Protein AF-A0A833E555-F1 (afdb_monomer)

Radius of gyration: 17.99 Å; Cα contacts (8 Å, |Δi|>4): 202; chains: 1; bounding box: 34×40×53 Å

Organism: NCBI:txid155863

Nearest PDB structures (foldseek):
  8jli-assembly1_B  TM=5.282E-01  e=6.680E+00  Homo sapiens

Secondary structure (DSSP, 8-state):
--HHHHHHHHHHHHHHHHHHHHHHHHHHTTTT-HHHHHHHHHHHHTT----GGGS-EETTEE-SS-HHHHHHHHHHHHHHHHHHHHS-TT--PPPPHHHHHHHHHHHHHHHHHHHTTS----HHHHHHHHHHHHHHHHHHHHHHHHHHHHHHHHHHHT--

pLDDT: mean 95.63, std 5.32, range [55.69, 98.88]

InterPro domains:
  IPR019206 Protein of unknown function DUF2085, transmembrane [PF09858] (48-137)

Foldseek 3Di:
DPVVLVVLLVVVLVVLVVLLVLQVVLQVCCVPPVVVSVVSLVVLVVPAVQDVQQFDDDPNHGTSHGLLQNLLSQLLNVLSVCDVVVHPSQDLDAPDVVQLVVLQVQVVCQVVCVVVVVDDDHSVSSNNSSNSNNNNVNSNVRSVSSVVVVVVVVVVVVVD

Mean predicted aligned error: 3.48 Å

Solvent-accessible surface area (backbone atoms only — not comparable to full-atom values): 8384 Å² total; per-residue (Å²): 126,63,69,68,59,54,52,53,48,52,52,54,49,51,54,50,48,55,59,55,50,43,32,58,46,16,24,66,25,43,89,77,39,47,69,62,13,50,53,48,33,52,68,32,49,81,80,31,87,50,49,68,94,46,31,53,68,44,92,92,27,53,37,31,34,20,20,34,58,48,14,22,52,51,18,26,50,53,30,57,72,48,37,72,80,78,40,62,83,84,53,56,74,61,70,68,67,64,59,49,52,61,35,38,44,60,38,47,50,55,52,50,40,40,72,71,66,76,42,87,83,53,53,68,61,35,20,53,28,19,19,45,29,19,28,53,43,34,58,49,51,49,29,49,51,53,48,53,54,50,52,53,54,50,55,58,64,73,77,109

Sequence (160 aa):
MEKKILYIYFFLFSLFLIFYTGIFLAPYLYDKNRFLSLLIYSVYSSICHQLPERSYYIFNHKMGVCARCFGIYTGALVGMILYPLVRRLDNFKIPNRYYLILALIPMGIDGITQLLGLRESFNELRFVTGFIGGFVGIFYILPLLLKSLRELIKYRSTLY

Structure (mmCIF, N/CA/C/O backbone):
data_AF-A0A833E555-F1
#
_entry.id   AF-A0A833E555-F1
#
loop_
_atom_site.group_PDB
_atom_site.id
_atom_site.type_symbol
_atom_site.label_atom_id
_atom_site.label_alt_id
_atom_site.label_comp_id
_atom_site.label_asym_id
_atom_site.label_entity_id
_atom_site.label_seq_id
_atom_site.pdbx_PDB_ins_code
_atom_site.Cartn_x
_atom_site.Cartn_y
_atom_site.Cartn_z
_atom_site.occupancy
_atom_site.B_iso_or_equiv
_atom_site.auth_seq_id
_atom_site.auth_comp_id
_atom_site.auth_asym_id
_atom_site.auth_atom_id
_atom_site.pdbx_PDB_model_num
ATOM 1 N N . MET A 1 1 ? -21.180 4.212 17.214 1.00 69.94 1 MET A N 1
ATOM 2 C CA . MET A 1 1 ? -19.750 4.311 16.859 1.00 69.94 1 MET A CA 1
ATOM 3 C C . MET A 1 1 ? -19.178 5.556 17.517 1.00 69.94 1 MET A C 1
ATOM 5 O O . MET A 1 1 ? -19.774 6.619 17.390 1.00 69.94 1 MET A O 1
ATOM 9 N N . GLU A 1 2 ? -18.084 5.426 18.266 1.00 84.00 2 GLU A N 1
ATOM 10 C CA . GLU A 1 2 ? -17.430 6.555 18.945 1.00 84.00 2 GLU A CA 1
ATOM 11 C C . GLU A 1 2 ? -16.874 7.552 17.910 1.00 84.00 2 GLU A C 1
ATOM 13 O O . GLU A 1 2 ? -16.109 7.149 17.033 1.00 84.00 2 GLU A O 1
ATOM 18 N N . LYS A 1 3 ? -17.226 8.848 18.002 1.00 90.12 3 LYS A N 1
ATOM 19 C CA . LYS A 1 3 ? -16.784 9.880 17.033 1.00 90.12 3 LYS A CA 1
ATOM 20 C C . LYS A 1 3 ? -15.258 9.904 16.858 1.00 90.12 3 LYS A C 1
ATOM 22 O O . LYS A 1 3 ? -14.775 10.069 15.744 1.00 90.12 3 LYS A O 1
ATOM 27 N N . LYS A 1 4 ? -14.502 9.657 17.936 1.00 92.12 4 LYS A N 1
ATOM 28 C CA . LYS A 1 4 ? -13.031 9.583 17.913 1.00 92.12 4 LYS A CA 1
ATOM 29 C C . LYS A 1 4 ? -12.509 8.522 16.938 1.00 92.12 4 LYS A C 1
ATOM 31 O O . LYS A 1 4 ? -11.609 8.817 16.165 1.00 92.12 4 LYS A O 1
ATOM 36 N N . ILE A 1 5 ? -13.094 7.321 16.923 1.00 95.50 5 ILE A N 1
ATOM 37 C CA . ILE A 1 5 ? -12.664 6.230 16.028 1.00 95.50 5 ILE A CA 1
ATOM 38 C C . ILE A 1 5 ? -12.879 6.612 14.563 1.00 95.50 5 ILE A C 1
ATOM 40 O O . ILE A 1 5 ? -12.028 6.332 13.722 1.00 95.50 5 ILE A O 1
ATOM 44 N N . LEU A 1 6 ? -13.989 7.289 14.264 1.00 96.19 6 LEU A N 1
ATOM 45 C CA . LEU A 1 6 ? -14.277 7.764 12.916 1.00 96.19 6 LEU A CA 1
ATOM 46 C C . LEU A 1 6 ? -13.233 8.789 12.442 1.00 96.19 6 LEU A C 1
ATOM 48 O O . LEU A 1 6 ? -12.753 8.689 11.316 1.00 96.19 6 LEU A O 1
ATOM 52 N N . TYR A 1 7 ? -12.825 9.725 13.306 1.00 96.50 7 TYR A N 1
ATOM 53 C CA . TYR A 1 7 ? -11.758 10.679 12.981 1.00 96.50 7 TYR A CA 1
ATOM 54 C C . TYR A 1 7 ? -10.403 10.002 12.764 1.00 96.50 7 TYR A C 1
ATOM 56 O O . TYR A 1 7 ? -9.714 10.331 11.803 1.00 96.50 7 TYR A O 1
ATOM 64 N N . ILE A 1 8 ? -10.041 9.026 13.605 1.00 97.06 8 ILE A N 1
ATOM 65 C CA . ILE A 1 8 ? -8.810 8.239 13.422 1.00 97.06 8 ILE A CA 1
ATOM 66 C C . ILE A 1 8 ? -8.848 7.511 12.073 1.00 97.06 8 ILE A C 1
ATOM 68 O O . ILE A 1 8 ? -7.866 7.535 11.337 1.00 97.06 8 ILE A O 1
ATOM 72 N N . TYR A 1 9 ? -9.982 6.897 11.726 1.00 98.00 9 TYR A N 1
ATOM 73 C CA . TYR A 1 9 ? -10.155 6.225 10.441 1.00 98.00 9 TYR A CA 1
ATOM 74 C C . TYR A 1 9 ? -9.957 7.184 9.265 1.00 98.00 9 TYR A C 1
ATOM 76 O O . TYR A 1 9 ? -9.150 6.893 8.386 1.00 98.00 9 TYR A O 1
ATOM 84 N N . PHE A 1 10 ? -10.633 8.338 9.256 1.00 98.06 10 PHE A N 1
ATOM 85 C CA . PHE A 1 10 ? -10.483 9.305 8.167 1.00 98.06 10 PHE A CA 1
ATOM 86 C C . PHE A 1 10 ? -9.066 9.873 8.080 1.00 98.06 10 PHE A C 1
ATOM 88 O O . PHE A 1 10 ? -8.559 10.075 6.979 1.00 98.06 10 PHE A O 1
ATOM 95 N N . PHE A 1 11 ? -8.403 10.085 9.216 1.00 98.00 11 PHE A N 1
ATOM 96 C CA . PHE A 1 11 ? -7.002 10.491 9.250 1.00 98.00 11 PHE A CA 1
ATOM 97 C C . PHE A 1 11 ? -6.088 9.441 8.601 1.00 98.00 11 PHE A C 1
ATOM 99 O O . PHE A 1 11 ? -5.342 9.767 7.679 1.00 98.00 11 PHE A O 1
ATOM 106 N N . LEU A 1 12 ? -6.195 8.172 9.011 1.00 98.25 12 LEU A N 1
ATOM 107 C CA . LEU A 1 12 ? -5.437 7.067 8.413 1.00 98.25 12 LEU A CA 1
ATOM 108 C C . LEU A 1 12 ? -5.736 6.904 6.919 1.00 98.25 12 LEU A C 1
ATOM 110 O O . LEU A 1 12 ? -4.818 6.713 6.126 1.00 98.25 12 LEU A O 1
ATOM 114 N N . PHE A 1 13 ? -7.008 7.007 6.532 1.00 98.50 13 PHE A N 1
ATOM 115 C CA . PHE A 1 13 ? -7.433 6.936 5.138 1.00 98.50 13 PHE A CA 1
ATOM 116 C C . PHE A 1 13 ? -6.821 8.063 4.304 1.00 98.50 13 PHE A C 1
ATOM 118 O O . PHE A 1 13 ? -6.325 7.814 3.211 1.00 98.50 13 PHE A O 1
ATOM 125 N N . SER A 1 14 ? -6.786 9.284 4.840 1.00 98.44 14 SER A N 1
ATOM 126 C CA . SER A 1 14 ? -6.216 10.447 4.153 1.00 98.44 14 SER A CA 1
ATOM 127 C C . SER A 1 14 ? -4.702 10.311 3.983 1.00 98.44 14 SER A C 1
ATOM 129 O O . SER A 1 14 ? -4.185 10.554 2.896 1.00 98.44 14 SER A O 1
ATOM 131 N N . LEU A 1 15 ? -3.990 9.853 5.021 1.00 98.38 15 LEU A N 1
ATOM 132 C CA . LEU A 1 15 ? -2.561 9.539 4.927 1.00 98.38 15 LEU A CA 1
ATOM 133 C C . LEU A 1 15 ? -2.287 8.462 3.873 1.00 98.38 15 LEU A C 1
ATOM 135 O O . LEU A 1 15 ? -1.382 8.615 3.053 1.00 98.38 15 LEU A O 1
ATOM 139 N N . PHE A 1 16 ? -3.085 7.393 3.865 1.00 98.50 16 PHE A N 1
ATOM 140 C CA . PHE A 1 16 ? -2.933 6.323 2.886 1.00 98.50 16 PHE A CA 1
ATOM 141 C C . PHE A 1 16 ? -3.264 6.790 1.466 1.00 98.50 16 PHE A C 1
ATOM 143 O O . PHE A 1 16 ? -2.588 6.393 0.523 1.00 98.50 16 PHE A O 1
ATOM 150 N N . LEU A 1 17 ? -4.245 7.681 1.300 1.00 98.50 17 LEU A N 1
ATOM 151 C CA . LEU A 1 17 ? -4.592 8.262 0.007 1.00 98.50 17 LEU A CA 1
ATOM 152 C C . LEU A 1 17 ? -3.463 9.145 -0.539 1.00 98.50 17 LEU A C 1
ATOM 154 O O . LEU A 1 17 ? -3.137 9.029 -1.715 1.00 98.50 17 LEU A O 1
ATOM 158 N N . ILE A 1 18 ? -2.821 9.962 0.305 1.00 98.44 18 ILE A N 1
ATOM 159 C CA . ILE A 1 18 ? -1.630 10.750 -0.066 1.00 98.44 18 ILE A CA 1
ATOM 160 C C . ILE A 1 18 ? -0.478 9.823 -0.473 1.00 98.44 18 ILE A C 1
ATOM 162 O O . ILE A 1 18 ? 0.172 10.032 -1.497 1.00 98.44 18 ILE A O 1
ATOM 166 N N . PHE A 1 19 ? -0.245 8.761 0.301 1.00 98.12 19 PHE A N 1
ATOM 167 C CA . PHE A 1 19 ? 0.738 7.743 -0.055 1.00 98.12 19 PHE A CA 1
ATOM 168 C C . PHE A 1 19 ? 0.384 7.034 -1.370 1.00 98.12 19 PHE A C 1
ATOM 170 O O . PHE A 1 19 ? 1.271 6.720 -2.151 1.00 98.12 19 PHE A O 1
ATOM 177 N N . TYR A 1 20 ? -0.889 6.772 -1.655 1.00 98.50 20 TYR A N 1
ATOM 178 C CA . TYR A 1 20 ? -1.302 6.099 -2.884 1.00 98.50 20 TYR A CA 1
ATOM 179 C C . TYR A 1 20 ? -1.173 7.013 -4.110 1.00 98.50 20 TYR 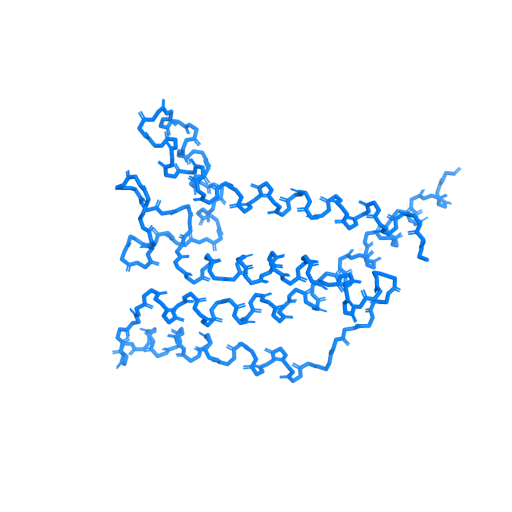A C 1
ATOM 181 O O . TYR A 1 20 ? -0.684 6.586 -5.155 1.00 98.50 20 TYR A O 1
ATOM 189 N N . THR A 1 21 ? -1.548 8.290 -3.992 1.00 98.38 21 THR A N 1
ATOM 190 C CA . THR A 1 21 ? -1.429 9.258 -5.094 1.00 98.38 21 THR A CA 1
ATOM 191 C C . THR A 1 21 ? 0.026 9.534 -5.467 1.00 98.38 21 THR A C 1
ATOM 193 O O . THR A 1 21 ? 0.330 9.692 -6.652 1.00 98.38 21 THR A O 1
ATOM 196 N N . GLY A 1 22 ? 0.945 9.498 -4.497 1.00 98.06 22 GLY A N 1
ATOM 197 C CA . GLY A 1 22 ? 2.380 9.640 -4.743 1.00 98.06 22 GLY A CA 1
ATOM 198 C C . GLY A 1 22 ? 2.947 8.619 -5.746 1.00 98.06 22 GLY A C 1
ATOM 199 O O . GLY A 1 22 ? 3.876 8.945 -6.486 1.00 98.06 22 GLY A O 1
ATOM 200 N N . ILE A 1 23 ? 2.341 7.426 -5.861 1.00 98.25 23 ILE A N 1
ATOM 201 C CA . ILE A 1 23 ? 2.765 6.369 -6.795 1.00 98.25 23 ILE A CA 1
ATOM 202 C C . ILE A 1 23 ? 2.678 6.857 -8.250 1.00 98.25 23 ILE A C 1
ATOM 204 O O . ILE A 1 23 ? 3.542 6.535 -9.069 1.00 98.25 23 ILE A O 1
ATOM 208 N N . PHE A 1 24 ? 1.642 7.640 -8.557 1.00 98.25 24 PHE A N 1
ATOM 209 C CA . PHE A 1 24 ? 1.393 8.239 -9.871 1.00 98.25 24 PHE A CA 1
ATOM 210 C C . PHE A 1 24 ? 2.070 9.602 -10.012 1.00 98.25 24 PHE A C 1
ATOM 212 O O . PHE A 1 24 ? 2.482 9.988 -11.105 1.00 98.25 24 PHE A O 1
ATOM 219 N N . LEU A 1 25 ? 2.206 10.331 -8.902 1.00 97.88 25 LEU A N 1
ATOM 220 C CA . LEU A 1 25 ? 2.840 11.643 -8.891 1.00 97.88 25 LEU A CA 1
ATOM 221 C C . LEU A 1 25 ? 4.334 11.556 -9.235 1.00 97.88 25 LEU A C 1
ATOM 223 O O . LEU A 1 25 ? 4.843 12.436 -9.926 1.00 97.88 25 LEU A O 1
ATOM 227 N N . ALA A 1 26 ? 5.017 10.484 -8.814 1.00 97.44 26 ALA A N 1
ATOM 228 C CA . ALA A 1 26 ? 6.428 10.247 -9.124 1.00 97.44 26 ALA A CA 1
ATOM 229 C C . ALA A 1 26 ? 6.734 10.291 -10.639 1.00 97.44 26 ALA A C 1
ATOM 231 O O . ALA A 1 26 ? 7.518 11.159 -11.041 1.00 97.44 26 ALA A O 1
ATOM 232 N N . PRO A 1 27 ? 6.126 9.447 -11.502 1.00 97.94 27 PRO A N 1
ATOM 233 C CA . PRO A 1 27 ? 6.350 9.517 -12.947 1.00 97.94 27 PRO A CA 1
ATOM 234 C C . PRO A 1 27 ? 5.781 10.791 -13.581 1.00 97.94 27 PRO A C 1
ATOM 236 O O . PRO A 1 27 ? 6.420 11.359 -14.460 1.00 97.94 27 PRO A O 1
ATOM 239 N N . TYR A 1 28 ? 4.630 11.292 -13.118 1.00 97.81 28 TYR A N 1
ATOM 240 C CA . TYR A 1 28 ? 4.022 12.514 -13.663 1.00 97.81 28 TYR A CA 1
ATOM 241 C C . TYR A 1 28 ? 4.928 13.747 -13.536 1.00 97.81 28 TYR A C 1
ATOM 243 O O . TYR A 1 28 ? 4.971 14.595 -14.429 1.00 97.81 28 TYR A O 1
ATOM 251 N N . LEU A 1 29 ? 5.651 13.864 -12.419 1.00 98.12 29 LEU A N 1
ATOM 252 C CA . LEU A 1 29 ? 6.541 14.993 -12.170 1.00 98.12 29 LEU A CA 1
ATOM 253 C C . LEU A 1 29 ? 7.924 14.834 -12.797 1.00 98.12 29 LEU A C 1
ATOM 255 O O . LEU A 1 29 ? 8.686 15.793 -12.754 1.00 98.12 29 LEU A O 1
ATOM 259 N N . TYR A 1 30 ? 8.276 13.680 -13.367 1.00 97.88 30 TYR A N 1
ATOM 260 C CA . TYR A 1 30 ? 9.655 13.419 -13.786 1.00 97.88 30 TYR A CA 1
ATOM 261 C C . TYR A 1 30 ? 10.171 14.441 -14.810 1.00 97.88 30 TYR A C 1
ATOM 263 O O . TYR A 1 30 ? 11.254 14.998 -14.619 1.00 97.88 30 TYR A O 1
ATOM 271 N N . ASP A 1 31 ? 9.358 14.767 -15.819 1.00 97.44 31 ASP A N 1
ATOM 272 C CA . ASP A 1 31 ? 9.700 15.762 -16.848 1.00 97.44 31 ASP A CA 1
ATOM 273 C C . ASP A 1 31 ? 9.339 17.206 -16.447 1.00 97.44 31 ASP A C 1
ATOM 275 O O . ASP A 1 31 ? 9.773 18.155 -17.094 1.00 97.44 31 ASP A O 1
ATOM 279 N N . LYS A 1 32 ? 8.551 17.402 -15.377 1.00 97.56 32 LYS A N 1
ATOM 280 C CA . LYS A 1 32 ? 8.062 18.729 -14.939 1.00 97.56 32 LYS A CA 1
ATOM 281 C C . LYS A 1 32 ? 8.884 19.332 -13.804 1.00 97.56 32 LYS A C 1
ATOM 283 O O . LYS A 1 32 ? 9.159 20.525 -13.785 1.00 97.56 32 LYS A O 1
ATOM 288 N N . ASN A 1 33 ? 9.226 18.510 -12.821 1.00 97.94 33 ASN A N 1
ATOM 289 C CA . ASN A 1 33 ? 10.033 18.858 -11.663 1.00 97.94 33 ASN A CA 1
ATOM 290 C C . ASN A 1 33 ? 10.794 17.606 -11.207 1.00 97.94 33 ASN A C 1
ATOM 292 O O . ASN A 1 33 ? 10.360 16.862 -10.320 1.00 97.94 33 ASN A O 1
ATOM 296 N N . ARG A 1 34 ? 11.950 17.385 -11.838 1.00 97.62 34 ARG A N 1
ATOM 297 C CA . ARG A 1 34 ? 12.789 16.205 -11.611 1.00 97.62 34 ARG A CA 1
ATOM 298 C C . ARG A 1 34 ? 13.204 16.050 -10.147 1.00 97.62 34 ARG A C 1
ATOM 300 O O . ARG A 1 34 ? 13.214 14.933 -9.645 1.00 97.62 34 ARG A O 1
ATOM 307 N N . PHE A 1 35 ? 13.506 17.147 -9.451 1.00 98.31 35 PHE A N 1
ATOM 308 C CA . PHE A 1 35 ? 13.883 17.107 -8.035 1.00 98.31 35 PHE A CA 1
ATOM 309 C C . PHE A 1 35 ? 12.761 16.520 -7.171 1.00 98.31 35 PHE A C 1
ATOM 311 O O . PHE A 1 35 ? 12.98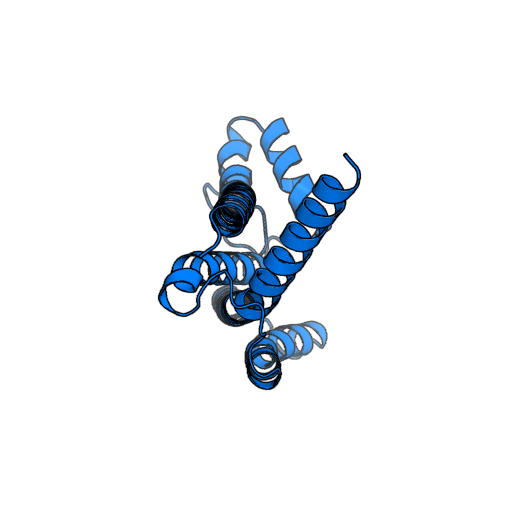8 15.565 -6.428 1.00 98.31 35 PHE A O 1
ATOM 318 N N . LEU A 1 36 ? 11.535 17.035 -7.317 1.00 98.00 36 LEU A N 1
ATOM 319 C CA . LEU A 1 36 ? 10.391 16.542 -6.553 1.00 98.00 36 LEU A CA 1
ATOM 320 C C . LEU A 1 36 ? 10.032 15.102 -6.939 1.00 98.00 36 LEU A C 1
ATOM 322 O O . LEU A 1 36 ? 9.739 14.289 -6.067 1.00 98.00 36 LEU A O 1
ATOM 326 N N . SER A 1 37 ? 10.114 14.760 -8.226 1.00 98.12 37 SER A N 1
ATOM 327 C CA . SER A 1 37 ? 9.937 13.383 -8.696 1.00 98.12 37 SER A CA 1
ATOM 328 C C . SER A 1 37 ? 10.914 12.417 -8.015 1.00 98.12 37 SER A C 1
ATOM 330 O O . SER A 1 37 ? 10.485 11.418 -7.437 1.00 98.12 37 SER A O 1
ATOM 332 N N . LEU A 1 38 ? 12.214 12.735 -8.005 1.00 97.94 38 LEU A N 1
ATOM 333 C CA . LEU A 1 38 ? 13.244 11.907 -7.370 1.00 97.94 38 LEU A CA 1
ATOM 334 C C . LEU A 1 38 ? 13.072 11.817 -5.850 1.00 97.94 38 LEU A C 1
ATOM 336 O O . LEU A 1 38 ? 13.298 10.749 -5.283 1.00 97.94 38 LEU A O 1
ATOM 340 N N . LEU A 1 39 ? 12.622 12.892 -5.195 1.00 98.00 39 LEU A N 1
ATOM 341 C CA . LEU A 1 39 ? 12.281 12.860 -3.773 1.00 98.00 39 LEU A CA 1
ATOM 342 C C . LEU A 1 39 ? 11.156 11.851 -3.501 1.00 98.00 39 LEU A C 1
ATOM 344 O O . LEU A 1 39 ? 11.267 11.035 -2.588 1.00 98.00 39 LEU A O 1
ATOM 348 N N . ILE A 1 40 ? 10.104 11.856 -4.324 1.00 97.94 40 ILE A N 1
ATOM 349 C CA . ILE A 1 40 ? 8.998 10.901 -4.198 1.00 97.94 40 ILE A CA 1
ATOM 350 C C . ILE A 1 40 ? 9.486 9.469 -4.475 1.00 97.94 40 ILE A C 1
ATOM 352 O O . ILE A 1 40 ? 9.182 8.567 -3.695 1.00 97.94 40 ILE A O 1
ATOM 356 N N . TYR A 1 41 ? 10.282 9.238 -5.530 1.00 98.25 41 TYR A N 1
ATOM 357 C CA . TYR A 1 41 ? 10.883 7.918 -5.773 1.00 98.25 41 TYR A CA 1
ATOM 358 C C . TYR A 1 41 ? 11.721 7.441 -4.582 1.00 98.25 41 TYR A C 1
ATOM 360 O O . TYR A 1 41 ? 11.629 6.267 -4.225 1.00 98.25 41 TYR A O 1
ATOM 368 N N . SER A 1 42 ? 12.487 8.334 -3.949 1.00 97.56 42 SER A N 1
ATOM 369 C CA . SER A 1 42 ? 13.313 8.020 -2.779 1.00 97.56 42 SER A CA 1
ATOM 370 C C . SER A 1 42 ? 12.471 7.512 -1.606 1.00 97.56 42 SER A C 1
ATOM 372 O O . SER A 1 42 ? 12.790 6.468 -1.037 1.00 97.56 42 SER A O 1
ATOM 374 N N . VAL A 1 43 ? 11.330 8.150 -1.317 1.00 96.81 43 VAL A N 1
ATOM 375 C CA . VAL A 1 43 ? 10.398 7.688 -0.270 1.00 96.81 43 VAL A CA 1
ATOM 376 C C . VAL A 1 43 ? 9.951 6.241 -0.507 1.00 96.81 43 VAL A C 1
ATOM 378 O O . VAL A 1 43 ? 9.944 5.435 0.423 1.00 96.81 43 VAL A O 1
ATOM 381 N N . TYR A 1 44 ? 9.620 5.881 -1.749 1.00 97.88 44 TYR A N 1
ATOM 382 C CA . TYR A 1 44 ? 9.214 4.512 -2.083 1.00 97.88 44 TYR A CA 1
ATOM 383 C C . TYR A 1 44 ? 10.377 3.518 -2.166 1.00 97.88 44 TYR A C 1
ATOM 385 O O . TYR A 1 44 ? 10.149 2.323 -1.976 1.00 97.88 44 TYR A O 1
ATOM 393 N N . SER A 1 45 ? 11.606 3.970 -2.428 1.00 96.75 45 SER A N 1
ATOM 394 C CA . SER A 1 45 ? 12.771 3.083 -2.559 1.00 96.75 45 SER A CA 1
ATOM 395 C C . SER A 1 45 ? 13.084 2.306 -1.271 1.00 96.75 45 SER A C 1
ATOM 397 O O . SER A 1 45 ? 13.542 1.168 -1.329 1.00 96.75 45 SER A O 1
ATOM 399 N N . SER A 1 46 ? 12.720 2.862 -0.110 1.00 95.75 46 SER A N 1
ATOM 400 C CA . SER A 1 46 ? 12.843 2.210 1.203 1.00 95.75 46 SER A CA 1
ATOM 401 C C . SER A 1 46 ? 11.946 0.977 1.378 1.00 95.75 46 SER A C 1
ATOM 403 O O . SER A 1 46 ? 12.185 0.163 2.265 1.00 95.75 46 SER A O 1
ATOM 405 N N . ILE A 1 47 ? 10.888 0.846 0.570 1.00 95.69 47 ILE A N 1
ATOM 406 C CA . ILE A 1 47 ? 9.872 -0.218 0.684 1.00 95.69 47 ILE A CA 1
ATOM 407 C C . ILE A 1 47 ? 9.664 -0.993 -0.624 1.00 95.69 47 ILE A C 1
ATOM 409 O O . ILE A 1 47 ? 9.003 -2.032 -0.635 1.00 95.69 47 ILE A O 1
ATOM 413 N N . CYS A 1 48 ? 10.214 -0.510 -1.737 1.00 97.12 48 CYS A N 1
ATOM 414 C CA . CYS A 1 48 ? 10.094 -1.116 -3.052 1.00 97.12 48 CYS A CA 1
ATOM 415 C C . CYS A 1 48 ? 11.400 -0.966 -3.836 1.00 97.12 48 CYS A C 1
ATOM 417 O O . CYS A 1 48 ? 11.931 0.127 -3.968 1.00 97.12 48 CYS A O 1
ATOM 419 N N . HIS A 1 49 ? 11.854 -2.049 -4.468 1.00 93.88 49 HIS A N 1
ATOM 420 C CA . HIS A 1 49 ? 13.064 -2.042 -5.298 1.00 93.88 49 HIS A CA 1
ATOM 421 C C . HIS A 1 49 ? 12.908 -1.254 -6.612 1.00 93.88 49 HIS A C 1
ATOM 423 O O . HIS A 1 49 ? 13.901 -0.958 -7.267 1.00 93.88 49 HIS A O 1
ATOM 429 N N . GLN A 1 50 ? 11.670 -0.949 -7.030 1.00 95.12 50 GLN A N 1
ATOM 430 C CA . GLN A 1 50 ? 11.366 -0.172 -8.243 1.00 95.12 50 GLN A CA 1
ATOM 431 C C . GLN A 1 50 ? 12.056 -0.692 -9.519 1.00 95.12 50 GLN A C 1
ATOM 433 O O . GLN A 1 50 ? 12.472 0.094 -10.373 1.00 95.12 50 GLN A O 1
ATOM 438 N N . LEU A 1 51 ? 12.194 -2.011 -9.660 1.00 95.25 51 LEU A N 1
ATOM 439 C CA . LEU A 1 51 ? 12.813 -2.620 -10.837 1.00 95.25 51 LEU A CA 1
ATOM 440 C C . LEU A 1 51 ? 12.011 -2.274 -12.110 1.00 95.25 51 LEU A C 1
ATOM 442 O O . LEU A 1 51 ? 10.796 -2.525 -12.122 1.00 95.25 51 LEU A O 1
ATOM 446 N N . PRO A 1 52 ? 12.637 -1.679 -13.148 1.00 95.94 52 PRO A N 1
ATOM 447 C CA . PRO A 1 52 ? 11.960 -1.258 -14.377 1.00 95.94 52 PRO A CA 1
ATOM 448 C C . PRO A 1 52 ? 11.119 -2.371 -15.014 1.00 95.94 52 PRO A C 1
ATOM 450 O O . PRO A 1 52 ? 9.935 -2.184 -15.278 1.00 95.94 52 PRO A O 1
ATOM 453 N N . GLU A 1 53 ? 11.680 -3.572 -15.133 1.00 94.62 53 GLU A N 1
ATOM 454 C CA . GLU A 1 53 ? 11.052 -4.743 -15.749 1.00 94.62 53 GLU A CA 1
ATOM 455 C C . GLU A 1 53 ? 9.860 -5.308 -14.955 1.00 94.62 53 GLU A C 1
ATOM 457 O O . GLU A 1 53 ? 9.091 -6.123 -15.462 1.00 94.62 53 GLU A O 1
ATOM 462 N N . ARG A 1 54 ? 9.675 -4.868 -13.703 1.00 95.00 54 ARG A N 1
ATOM 463 C CA . ARG A 1 54 ? 8.578 -5.297 -12.818 1.00 95.00 54 ARG A CA 1
ATOM 464 C C . ARG A 1 54 ? 7.572 -4.185 -12.542 1.00 95.00 54 ARG A C 1
ATOM 466 O O . ARG A 1 54 ? 6.768 -4.322 -11.619 1.00 95.00 54 ARG A O 1
ATOM 473 N N . SER A 1 55 ? 7.653 -3.070 -13.260 1.00 97.62 55 SER A N 1
ATOM 474 C CA . SER A 1 55 ? 6.860 -1.866 -13.009 1.00 97.62 55 SER A CA 1
ATOM 475 C C . SER A 1 55 ? 5.983 -1.531 -14.211 1.00 97.62 55 SER A C 1
ATOM 477 O O . SER A 1 55 ? 6.365 -1.760 -15.355 1.00 97.62 55 SER A O 1
ATOM 479 N N . TYR A 1 56 ? 4.803 -0.969 -13.953 1.00 97.94 56 TYR A N 1
ATOM 480 C CA . TYR A 1 56 ? 4.015 -0.326 -15.003 1.00 97.94 56 TYR A CA 1
ATOM 481 C C . TYR A 1 56 ? 4.606 1.045 -15.336 1.00 97.94 56 TYR A C 1
ATOM 483 O O . TYR A 1 56 ? 5.287 1.648 -14.503 1.00 97.94 56 TYR A O 1
ATOM 491 N N . TYR A 1 57 ? 4.329 1.535 -16.543 1.00 97.88 57 TYR A N 1
ATOM 492 C CA . TYR A 1 57 ? 4.827 2.812 -17.043 1.00 97.88 57 TYR A CA 1
ATOM 493 C C . TYR A 1 57 ? 3.674 3.777 -17.293 1.00 97.88 57 TYR A C 1
ATOM 495 O O . TYR A 1 57 ? 2.647 3.402 -17.854 1.00 97.88 57 TYR A O 1
ATOM 503 N N . ILE A 1 58 ? 3.863 5.031 -16.889 1.00 95.38 58 ILE A N 1
ATOM 504 C CA . ILE A 1 58 ? 2.946 6.142 -17.140 1.00 95.38 58 ILE A CA 1
ATOM 505 C C . ILE A 1 58 ? 3.799 7.329 -17.582 1.00 95.38 58 ILE A C 1
ATOM 507 O O . ILE A 1 58 ? 4.837 7.598 -16.983 1.00 95.38 58 ILE A O 1
ATOM 511 N N . PHE A 1 59 ? 3.389 8.029 -18.642 1.00 94.94 59 PHE A N 1
ATOM 512 C CA . PHE A 1 59 ? 4.169 9.134 -19.222 1.00 94.94 59 PHE A CA 1
ATOM 513 C C . PHE A 1 59 ? 5.609 8.726 -19.595 1.00 94.94 59 PHE A C 1
ATOM 515 O O . PHE A 1 59 ? 6.533 9.503 -19.412 1.00 94.94 59 PHE A O 1
ATOM 522 N N . ASN A 1 60 ? 5.810 7.494 -20.082 1.00 96.31 60 ASN A N 1
ATOM 523 C CA . ASN A 1 60 ? 7.125 6.898 -20.378 1.00 96.31 60 ASN A CA 1
ATOM 524 C C . ASN A 1 60 ? 8.074 6.722 -19.177 1.00 96.31 60 ASN A C 1
ATOM 526 O O . ASN A 1 60 ? 9.222 6.324 -19.363 1.00 96.31 60 ASN A O 1
ATOM 530 N N . HIS A 1 61 ? 7.588 6.901 -17.946 1.00 97.69 61 HIS A N 1
ATOM 531 C CA . HIS A 1 61 ? 8.350 6.662 -16.719 1.00 97.69 61 HIS A CA 1
ATOM 532 C C . HIS A 1 61 ? 7.718 5.537 -15.905 1.00 97.69 61 HIS A C 1
ATOM 534 O O . HIS A 1 61 ? 6.494 5.404 -15.848 1.00 97.69 61 HIS A O 1
ATOM 540 N N . LYS A 1 62 ? 8.543 4.712 -15.254 1.00 97.62 62 LYS A N 1
ATOM 541 C CA . LYS A 1 62 ? 8.046 3.663 -14.351 1.00 97.62 62 LYS A CA 1
ATOM 542 C C . LYS A 1 62 ? 7.238 4.286 -13.207 1.00 97.62 62 LYS A C 1
ATOM 544 O O . LYS A 1 62 ? 7.566 5.365 -12.738 1.00 97.62 62 LYS A O 1
ATOM 549 N N . MET A 1 63 ? 6.207 3.617 -12.710 1.00 98.00 63 MET A N 1
ATOM 550 C CA . MET A 1 63 ? 5.493 4.077 -11.513 1.00 98.00 63 MET A CA 1
ATOM 551 C C . MET A 1 63 ? 6.417 4.131 -10.286 1.00 98.00 63 MET A C 1
ATOM 553 O O . MET A 1 63 ? 7.459 3.475 -10.238 1.00 98.00 63 MET A O 1
ATOM 557 N N . GLY A 1 64 ? 6.007 4.880 -9.254 1.00 97.31 64 GLY A N 1
ATOM 558 C CA . GLY A 1 64 ? 6.762 5.007 -8.001 1.00 97.31 64 GLY A CA 1
ATOM 559 C C . GLY A 1 64 ? 7.014 3.678 -7.273 1.00 97.31 64 GLY A C 1
ATOM 560 O O . GLY A 1 64 ? 7.885 3.611 -6.410 1.00 97.31 64 GLY A O 1
ATOM 561 N N . VAL A 1 65 ? 6.294 2.607 -7.624 1.00 98.56 65 VAL A N 1
ATOM 562 C CA . VAL A 1 65 ? 6.479 1.248 -7.096 1.00 98.56 65 VAL A CA 1
ATOM 563 C C . VAL A 1 65 ? 6.289 0.196 -8.197 1.00 98.56 65 VAL A C 1
ATOM 565 O O . VAL A 1 65 ? 5.693 0.471 -9.237 1.00 98.56 65 VAL A O 1
ATOM 568 N N . CYS A 1 66 ? 6.757 -1.033 -7.956 1.00 97.69 66 CYS A N 1
ATOM 569 C CA . CYS A 1 66 ? 6.566 -2.162 -8.870 1.00 97.69 66 CYS A CA 1
ATOM 570 C C . CYS A 1 66 ? 5.103 -2.645 -8.912 1.00 97.69 66 CYS A C 1
ATOM 572 O O . CYS A 1 66 ? 4.315 -2.364 -8.007 1.00 97.69 66 CYS A O 1
ATOM 574 N N . ALA A 1 67 ? 4.752 -3.447 -9.921 1.00 98.31 67 ALA A N 1
ATOM 575 C CA . ALA A 1 67 ? 3.403 -3.968 -10.149 1.00 98.31 67 ALA A CA 1
ATOM 576 C C . ALA A 1 67 ? 2.826 -4.732 -8.941 1.00 98.31 67 ALA A C 1
ATOM 578 O O . ALA A 1 67 ? 1.638 -4.607 -8.648 1.00 98.31 67 ALA A O 1
ATOM 579 N N . ARG A 1 68 ? 3.663 -5.469 -8.190 1.00 97.56 68 ARG A N 1
ATOM 580 C CA . ARG A 1 68 ? 3.233 -6.183 -6.972 1.00 97.56 68 ARG A CA 1
ATOM 581 C C . ARG A 1 68 ? 2.851 -5.219 -5.853 1.00 97.56 68 ARG A C 1
ATOM 583 O O . ARG A 1 68 ? 1.766 -5.334 -5.292 1.00 97.56 68 ARG A O 1
ATOM 590 N N . CYS A 1 69 ? 3.730 -4.266 -5.542 1.00 98.12 69 CYS A N 1
ATOM 591 C CA . CYS A 1 69 ? 3.470 -3.236 -4.535 1.00 98.12 69 CYS A CA 1
ATOM 592 C C . CYS A 1 69 ? 2.253 -2.391 -4.922 1.00 98.12 69 CYS A C 1
ATOM 594 O O . CYS A 1 69 ? 1.402 -2.128 -4.079 1.00 98.12 69 CYS A O 1
ATOM 596 N N . PHE A 1 70 ? 2.127 -2.037 -6.203 1.00 98.69 70 PHE A N 1
ATOM 597 C CA . PHE A 1 70 ? 0.952 -1.346 -6.719 1.00 98.69 70 PHE A CA 1
ATOM 598 C C . PHE A 1 70 ? -0.331 -2.150 -6.471 1.00 98.69 70 PHE A C 1
ATOM 600 O O . PHE A 1 70 ? -1.289 -1.603 -5.928 1.00 98.69 70 PHE A O 1
ATOM 607 N N . GLY A 1 71 ? -0.327 -3.456 -6.760 1.00 98.69 71 GLY A N 1
ATOM 608 C CA . GLY A 1 71 ? -1.425 -4.362 -6.416 1.00 98.69 71 GLY A CA 1
ATOM 609 C C . GLY A 1 71 ? -1.762 -4.333 -4.925 1.00 98.69 71 GLY A C 1
ATOM 610 O O . GLY A 1 71 ? -2.904 -4.053 -4.571 1.00 98.69 71 GLY A O 1
ATOM 611 N N . ILE A 1 72 ? -0.770 -4.531 -4.047 1.00 98.75 72 ILE A N 1
ATOM 612 C CA . ILE A 1 72 ? -0.950 -4.514 -2.581 1.00 98.75 72 ILE A CA 1
ATOM 613 C C . ILE A 1 72 ? -1.613 -3.217 -2.116 1.00 98.75 72 ILE A C 1
ATOM 615 O O . ILE A 1 72 ? -2.602 -3.259 -1.383 1.00 98.75 72 ILE A O 1
ATOM 619 N N . TYR A 1 73 ? -1.103 -2.062 -2.546 1.00 98.75 73 TYR A N 1
ATOM 620 C CA . TYR A 1 73 ? -1.643 -0.778 -2.108 1.00 98.75 73 TYR A CA 1
ATOM 621 C C . TYR A 1 73 ? -3.025 -0.492 -2.694 1.00 98.75 73 TYR A C 1
ATOM 623 O O . TYR A 1 73 ? -3.873 0.051 -1.991 1.00 98.75 73 TYR A O 1
ATOM 631 N N . THR A 1 74 ? -3.287 -0.920 -3.931 1.00 98.88 74 THR A N 1
ATOM 632 C CA . THR A 1 74 ? -4.618 -0.816 -4.549 1.00 98.88 74 THR A CA 1
ATOM 633 C C . THR A 1 74 ? -5.630 -1.673 -3.792 1.00 98.88 74 THR A C 1
ATOM 635 O O . THR A 1 74 ? -6.698 -1.190 -3.423 1.00 98.88 74 THR A O 1
ATOM 638 N N . GLY A 1 75 ? -5.279 -2.927 -3.494 1.00 98.81 75 GLY A N 1
ATOM 639 C CA . GLY A 1 75 ? -6.118 -3.834 -2.715 1.00 98.81 75 GLY A CA 1
ATOM 640 C C . GLY A 1 75 ? -6.397 -3.287 -1.319 1.00 98.81 7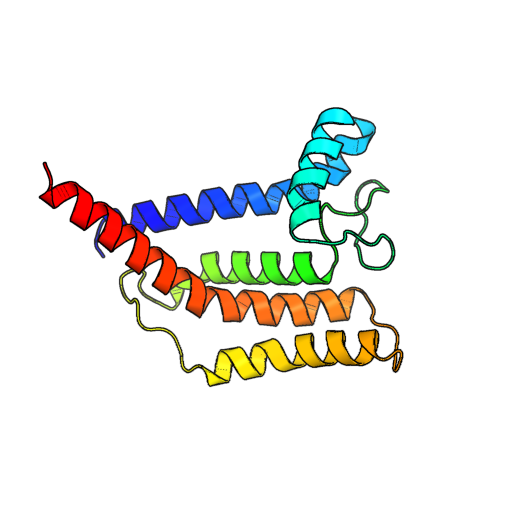5 GLY A C 1
ATOM 641 O O . GLY A 1 75 ? -7.547 -3.261 -0.887 1.00 98.81 75 GLY A O 1
ATOM 642 N N . ALA A 1 76 ? -5.370 -2.775 -0.636 1.00 98.81 76 ALA A N 1
ATOM 643 C CA . ALA A 1 76 ? -5.532 -2.141 0.667 1.00 98.81 76 ALA A CA 1
ATOM 644 C C . ALA A 1 76 ? -6.444 -0.906 0.599 1.00 98.81 76 ALA A C 1
ATOM 646 O O . ALA A 1 76 ? -7.335 -0.787 1.435 1.00 98.81 76 ALA A O 1
ATOM 647 N N . LEU A 1 77 ? -6.292 -0.031 -0.407 1.00 98.81 77 LEU A N 1
ATOM 648 C CA . LEU A 1 77 ? -7.146 1.150 -0.588 1.00 98.81 77 LEU A CA 1
ATOM 649 C C . LEU A 1 77 ? -8.614 0.752 -0.769 1.00 98.81 77 LEU A C 1
ATOM 651 O O . LEU A 1 77 ? -9.484 1.257 -0.060 1.00 98.81 77 LEU A O 1
ATOM 655 N N . VAL A 1 78 ? -8.884 -0.186 -1.683 1.00 98.81 78 VAL A N 1
ATOM 656 C CA . VAL A 1 78 ? -10.234 -0.716 -1.927 1.00 98.81 78 VAL A CA 1
ATOM 657 C C . VAL A 1 78 ? -10.794 -1.352 -0.657 1.00 98.81 78 VAL A C 1
ATOM 659 O O . VAL A 1 78 ? -11.942 -1.108 -0.291 1.00 98.81 78 VAL A O 1
ATOM 662 N N . GLY A 1 79 ? -9.974 -2.117 0.062 1.00 98.62 79 GLY A N 1
ATOM 663 C CA . GLY A 1 79 ? -10.360 -2.714 1.330 1.00 98.62 79 GLY A CA 1
ATOM 664 C C . GLY A 1 79 ? -10.680 -1.674 2.402 1.00 98.62 79 GLY A C 1
ATOM 665 O O . GLY A 1 79 ? -11.673 -1.851 3.095 1.00 98.62 79 GLY A O 1
ATOM 666 N N . MET A 1 80 ? -9.930 -0.567 2.508 1.00 98.50 80 MET A N 1
ATOM 667 C CA . MET A 1 80 ? -10.275 0.545 3.408 1.00 98.50 80 MET A CA 1
ATOM 668 C C . MET A 1 80 ? -11.631 1.152 3.038 1.00 98.50 80 MET A C 1
ATOM 670 O O . MET A 1 80 ? -12.475 1.288 3.917 1.00 98.50 80 MET A O 1
ATOM 674 N N . ILE A 1 81 ? -11.869 1.447 1.753 1.00 98.56 81 ILE A N 1
ATOM 675 C CA . ILE A 1 81 ? -13.137 2.018 1.260 1.00 98.56 81 ILE A CA 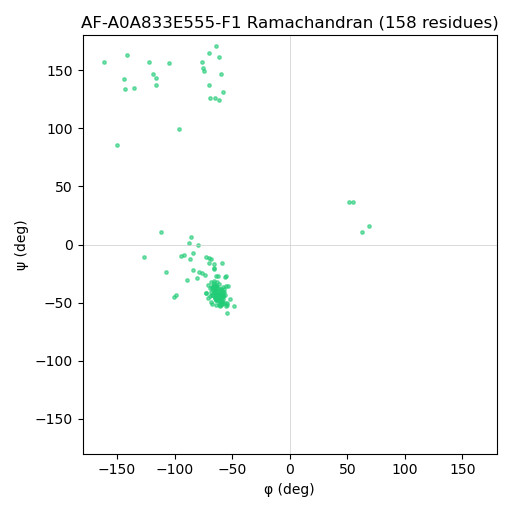1
ATOM 676 C C . ILE A 1 81 ? -14.324 1.108 1.598 1.00 98.56 81 ILE A C 1
ATOM 678 O O . ILE A 1 81 ? -15.358 1.586 2.064 1.00 98.56 81 ILE A O 1
ATOM 682 N N . LEU A 1 82 ? -14.176 -0.202 1.385 1.00 98.38 82 LEU A N 1
ATOM 683 C CA . LEU A 1 82 ? -15.237 -1.179 1.631 1.00 98.38 82 LEU A CA 1
ATOM 684 C C . LEU A 1 82 ? -15.387 -1.549 3.110 1.00 98.38 82 LEU A C 1
ATOM 686 O O . LEU A 1 82 ? -16.472 -1.960 3.518 1.00 98.38 82 LEU A O 1
ATOM 690 N N . TYR A 1 83 ? -14.342 -1.388 3.928 1.00 98.19 83 TYR A N 1
ATOM 691 C CA . TYR A 1 83 ? -14.334 -1.784 5.338 1.00 98.19 83 TYR A CA 1
ATOM 692 C C . TYR A 1 83 ? -15.571 -1.314 6.125 1.00 98.19 83 TYR A C 1
ATOM 694 O O . TYR A 1 83 ? -16.218 -2.178 6.722 1.00 98.19 83 TYR A O 1
ATOM 702 N N . PRO A 1 84 ? -15.960 -0.018 6.135 1.00 96.69 84 PRO A N 1
ATOM 703 C CA . PRO A 1 84 ? -17.119 0.449 6.902 1.00 96.69 84 PRO A CA 1
ATOM 704 C C . PRO A 1 84 ? -18.465 -0.109 6.409 1.00 96.69 84 PRO A C 1
ATOM 706 O O . PRO A 1 84 ? -19.438 -0.052 7.158 1.00 96.69 84 PRO A O 1
ATOM 709 N N . LEU A 1 85 ? -18.531 -0.658 5.188 1.00 97.00 85 LEU A N 1
ATOM 710 C CA . LEU A 1 85 ? -19.737 -1.289 4.637 1.00 97.00 85 LEU A CA 1
ATOM 711 C C . LEU A 1 85 ? -19.921 -2.723 5.147 1.00 97.00 85 LEU A C 1
ATOM 713 O O . LEU A 1 85 ? -21.045 -3.201 5.259 1.00 97.00 85 LEU A O 1
ATOM 717 N N . VAL A 1 86 ? -18.821 -3.410 5.464 1.00 96.31 86 VAL A N 1
ATOM 718 C CA . VAL A 1 86 ? -18.835 -4.823 5.879 1.00 96.31 86 VAL A CA 1
ATOM 719 C C . VAL A 1 86 ? -18.546 -5.021 7.366 1.00 96.31 86 VAL A C 1
ATOM 721 O O . VAL A 1 86 ? -18.916 -6.045 7.941 1.00 96.31 86 VAL A O 1
ATOM 724 N N . ARG A 1 87 ? -17.870 -4.068 8.019 1.00 95.19 87 ARG A N 1
ATOM 725 C CA . ARG A 1 87 ? -17.490 -4.146 9.433 1.00 95.19 87 ARG A CA 1
ATOM 726 C C . ARG A 1 87 ? -17.577 -2.785 10.106 1.00 95.19 87 ARG A C 1
ATOM 728 O O . ARG A 1 87 ? -17.181 -1.758 9.569 1.00 95.19 87 ARG A O 1
ATOM 735 N N . ARG A 1 88 ? -18.019 -2.790 11.363 1.00 95.62 88 ARG A N 1
ATOM 736 C CA . ARG A 1 88 ? -17.990 -1.586 12.196 1.00 95.62 88 ARG A CA 1
ATOM 737 C C . ARG A 1 88 ? -16.553 -1.220 12.573 1.00 95.62 88 ARG A C 1
ATOM 739 O O . ARG A 1 88 ? -15.783 -2.088 12.979 1.00 95.62 88 ARG A O 1
ATOM 746 N N . LEU A 1 89 ? -16.223 0.070 12.516 1.00 95.69 89 LEU A N 1
ATOM 747 C CA . LEU A 1 89 ? -14.886 0.584 12.853 1.00 95.69 89 LEU A CA 1
ATOM 748 C C . LEU A 1 89 ? -14.523 0.416 14.340 1.00 95.69 89 LEU A C 1
ATOM 750 O O . LEU A 1 89 ? -13.347 0.401 14.685 1.00 95.69 89 LEU A O 1
ATOM 754 N N . ASP A 1 90 ? -15.518 0.264 15.218 1.00 93.44 90 ASP A N 1
ATOM 755 C CA . ASP A 1 90 ? 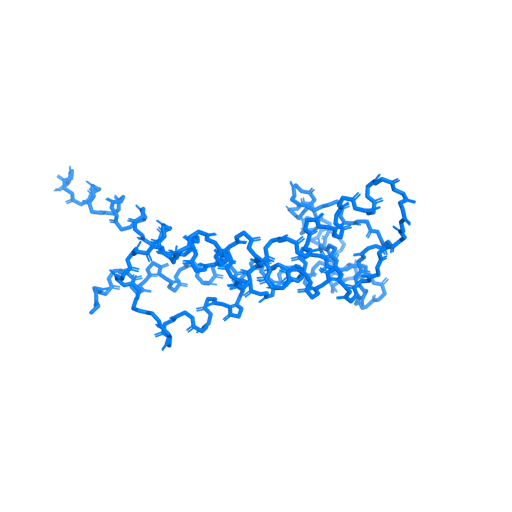-15.334 -0.018 16.648 1.00 93.44 90 ASP A CA 1
ATOM 756 C C . ASP A 1 90 ? -15.219 -1.522 16.972 1.00 93.44 90 ASP A C 1
ATOM 758 O O . ASP A 1 90 ? -15.052 -1.897 18.133 1.00 93.44 90 ASP A O 1
ATOM 762 N N . ASN A 1 91 ? -15.260 -2.395 15.958 1.00 93.88 91 ASN A N 1
ATOM 763 C CA . ASN A 1 91 ? -15.008 -3.824 16.109 1.00 93.88 91 ASN A CA 1
ATOM 764 C C . ASN A 1 91 ? -13.549 -4.163 15.776 1.00 93.88 91 ASN A C 1
ATOM 766 O O . ASN A 1 91 ? -13.184 -4.360 14.617 1.00 93.88 91 ASN A O 1
ATOM 770 N N . PHE A 1 92 ? -12.729 -4.304 16.817 1.00 95.50 92 PHE A N 1
ATOM 771 C CA . PHE A 1 92 ? -11.298 -4.600 16.687 1.00 95.50 92 PHE A CA 1
ATOM 772 C C . PHE A 1 92 ? -10.961 -6.093 16.555 1.00 95.50 92 PHE A C 1
ATOM 774 O O . PHE A 1 92 ? -9.788 -6.463 16.596 1.00 95.50 92 PHE A O 1
ATOM 781 N N . LYS A 1 93 ? -11.959 -6.980 16.431 1.00 95.75 93 LYS A N 1
ATOM 782 C CA . LYS A 1 93 ? -11.697 -8.412 16.231 1.00 95.75 93 LYS A CA 1
ATOM 783 C C . LYS A 1 93 ? -11.107 -8.630 14.842 1.00 95.75 93 LYS A C 1
ATOM 785 O O . LYS A 1 93 ? -11.728 -8.244 13.855 1.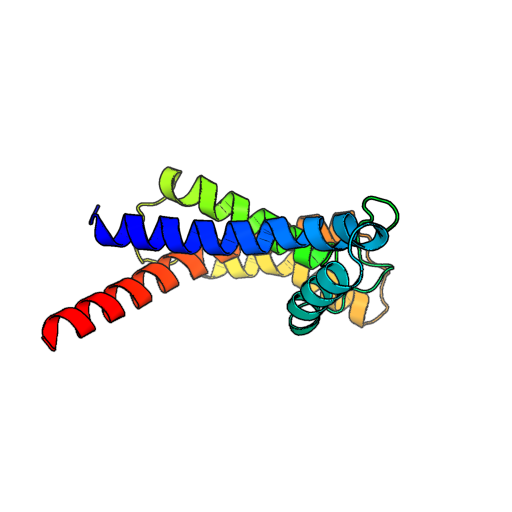00 95.75 93 LYS A O 1
ATOM 790 N N . ILE A 1 94 ? -9.961 -9.289 14.742 1.00 96.50 94 ILE A N 1
ATOM 791 C CA . ILE A 1 94 ? -9.409 -9.702 13.446 1.00 96.50 94 ILE A CA 1
ATOM 792 C C . ILE A 1 94 ? -10.181 -10.912 12.879 1.00 96.50 94 ILE A C 1
ATOM 794 O O . ILE A 1 94 ? -10.742 -11.687 13.662 1.00 96.50 94 ILE A O 1
ATOM 798 N N . PRO A 1 95 ? -10.250 -11.087 11.546 1.00 96.12 95 PRO A N 1
ATOM 799 C CA . PRO A 1 95 ? -10.796 -12.301 10.943 1.00 96.12 95 PRO A CA 1
ATOM 800 C C . PRO A 1 95 ? -9.950 -13.540 11.281 1.00 96.12 95 PRO A C 1
ATOM 802 O O . PRO A 1 95 ? -8.840 -13.437 11.805 1.00 96.12 95 PRO A O 1
ATOM 805 N N . ASN A 1 96 ? -10.447 -14.732 10.938 1.00 97.19 96 ASN A N 1
ATOM 806 C CA . ASN A 1 96 ? -9.680 -15.969 11.092 1.00 97.19 96 ASN A CA 1
ATOM 807 C C . ASN A 1 96 ? -8.359 -15.890 10.298 1.00 97.19 96 ASN A C 1
ATOM 809 O O . ASN A 1 96 ? -8.366 -15.537 9.120 1.00 97.19 96 ASN A O 1
ATOM 813 N N . ARG A 1 97 ? -7.225 -16.233 10.924 1.00 96.44 97 ARG A N 1
ATOM 814 C CA . ARG A 1 97 ? -5.883 -16.182 10.314 1.00 96.44 97 ARG A CA 1
ATOM 815 C C . ARG A 1 97 ? -5.757 -16.974 9.008 1.00 96.44 97 ARG A C 1
ATOM 817 O O . ARG A 1 97 ? -4.943 -16.606 8.168 1.00 96.44 97 ARG A O 1
ATOM 824 N N . TYR A 1 98 ? -6.562 -18.022 8.813 1.00 97.69 98 TYR A N 1
ATOM 825 C CA . TYR A 1 98 ? -6.506 -18.834 7.594 1.00 97.69 98 TYR A CA 1
ATOM 826 C C . TYR A 1 98 ? -6.861 -18.043 6.330 1.00 97.69 98 TYR A C 1
ATOM 828 O O . TYR A 1 98 ? -6.257 -18.300 5.296 1.00 97.69 98 TYR A O 1
ATOM 836 N N . TYR A 1 99 ? -7.749 -17.041 6.396 1.00 97.56 99 TYR A N 1
ATOM 837 C CA . TYR A 1 99 ? -8.047 -16.210 5.220 1.00 97.56 99 TYR A CA 1
ATOM 838 C C . TYR A 1 99 ? -6.830 -15.399 4.771 1.00 97.56 99 TYR A C 1
ATOM 840 O O . TYR A 1 99 ? -6.559 -15.320 3.577 1.00 97.56 99 TYR A O 1
ATOM 848 N N . LEU A 1 100 ? -6.058 -14.856 5.718 1.00 97.31 100 LEU A N 1
ATOM 849 C CA . LEU A 1 100 ? -4.807 -14.165 5.412 1.00 97.31 100 LEU A CA 1
ATOM 850 C C . LEU A 1 100 ? -3.779 -15.119 4.805 1.00 97.31 100 LEU A C 1
ATOM 852 O O . LEU A 1 100 ? -3.170 -14.788 3.796 1.00 97.31 100 LEU A O 1
ATOM 856 N N . ILE A 1 101 ? -3.610 -16.310 5.388 1.00 97.44 101 ILE A N 1
ATOM 857 C CA . ILE A 1 101 ? -2.679 -17.321 4.867 1.00 97.44 101 ILE A CA 1
ATOM 858 C C . ILE A 1 101 ? -3.051 -17.680 3.422 1.00 97.44 101 ILE A C 1
ATOM 860 O O . ILE A 1 101 ? -2.203 -17.597 2.538 1.00 97.44 101 ILE A O 1
ATOM 864 N N . LEU A 1 102 ? -4.323 -17.996 3.164 1.00 97.75 102 LEU A N 1
ATOM 865 C CA . LEU A 1 102 ? -4.820 -18.322 1.826 1.00 97.75 102 LEU A CA 1
ATOM 866 C C . LEU A 1 102 ? -4.634 -17.169 0.832 1.00 97.75 102 LEU A C 1
ATOM 868 O O . LEU A 1 102 ? -4.232 -17.409 -0.301 1.00 97.75 102 LEU A O 1
ATOM 872 N N . ALA A 1 103 ? -4.862 -15.924 1.252 1.00 97.38 103 ALA A N 1
ATOM 873 C CA . ALA A 1 103 ? -4.681 -14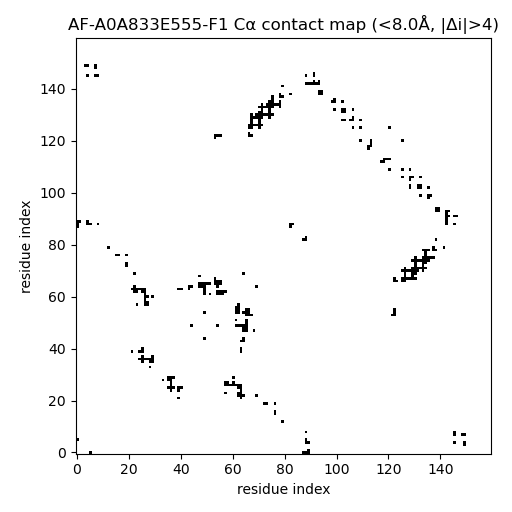.749 0.401 1.00 97.38 103 ALA A CA 1
ATOM 874 C C . ALA A 1 103 ? -3.210 -14.465 0.059 1.00 97.38 103 ALA A C 1
ATOM 876 O O . ALA A 1 103 ? -2.912 -13.962 -1.023 1.00 97.38 103 ALA A O 1
ATOM 877 N N . LEU A 1 104 ? -2.284 -14.785 0.968 1.00 97.50 104 LEU A N 1
ATOM 878 C CA . LEU A 1 104 ? -0.851 -14.575 0.767 1.00 97.50 104 LEU A CA 1
ATOM 879 C C . LEU A 1 104 ? -0.183 -15.713 -0.011 1.00 97.50 104 LEU A C 1
ATOM 881 O O . LEU A 1 104 ? 0.859 -15.478 -0.620 1.00 97.50 104 LEU A O 1
ATOM 885 N N . ILE A 1 105 ? -0.769 -16.916 -0.036 1.00 97.50 105 ILE A N 1
ATOM 886 C CA . ILE A 1 105 ? -0.209 -18.081 -0.739 1.00 97.50 105 ILE A CA 1
ATOM 887 C C . ILE A 1 105 ? 0.085 -17.789 -2.221 1.00 97.50 105 ILE A C 1
ATOM 889 O O . ILE A 1 105 ? 1.229 -17.999 -2.619 1.00 97.50 105 ILE A O 1
ATOM 893 N N . PRO A 1 106 ? -0.846 -17.262 -3.045 1.00 95.75 106 PRO A N 1
ATOM 894 C CA . PRO A 1 106 ? -0.570 -16.992 -4.458 1.00 95.75 106 PRO A CA 1
ATOM 895 C C . PRO A 1 106 ? 0.606 -16.031 -4.665 1.00 95.75 106 PRO A C 1
ATOM 897 O O . PRO A 1 106 ? 1.460 -16.260 -5.518 1.00 95.75 106 PRO A O 1
ATOM 900 N N . MET A 1 107 ? 0.686 -14.982 -3.841 1.00 95.88 107 MET A N 1
ATOM 901 C CA . MET A 1 107 ? 1.781 -14.011 -3.881 1.00 95.88 107 MET A CA 1
ATOM 902 C C . MET A 1 107 ? 3.107 -14.621 -3.407 1.00 95.88 107 MET A C 1
ATOM 904 O O . MET A 1 107 ? 4.159 -14.319 -3.970 1.00 95.88 107 MET A O 1
ATOM 908 N N . GLY A 1 108 ? 3.062 -15.490 -2.394 1.00 95.69 108 GLY A N 1
ATOM 909 C CA . GLY A 1 108 ? 4.213 -16.241 -1.897 1.00 95.69 108 GLY A CA 1
ATOM 910 C C . GLY A 1 108 ? 4.750 -17.219 -2.938 1.00 95.69 108 GLY A C 1
ATOM 911 O O . GLY A 1 108 ? 5.946 -17.218 -3.206 1.00 95.69 108 GLY A O 1
ATOM 912 N N . ILE A 1 109 ? 3.872 -17.985 -3.592 1.00 95.62 109 ILE A N 1
ATOM 913 C CA . ILE A 1 109 ? 4.233 -18.889 -4.692 1.00 95.62 109 ILE A CA 1
ATOM 914 C C . ILE A 1 109 ? 4.851 -18.092 -5.844 1.00 95.62 109 ILE A C 1
ATOM 916 O O . ILE A 1 109 ? 5.914 -18.465 -6.339 1.00 95.62 109 ILE A O 1
ATOM 920 N N . ASP A 1 110 ? 4.234 -16.978 -6.252 1.00 93.44 110 ASP A N 1
ATOM 921 C CA . ASP A 1 110 ? 4.779 -16.112 -7.302 1.00 93.44 110 ASP A CA 1
ATOM 922 C C . ASP A 1 110 ? 6.166 -15.566 -6.941 1.00 93.44 110 ASP A C 1
ATOM 924 O O . ASP A 1 110 ? 7.085 -15.629 -7.753 1.00 93.44 110 ASP A O 1
ATOM 928 N N . GLY A 1 111 ? 6.355 -15.099 -5.706 1.00 91.31 111 GLY A N 1
ATOM 929 C CA . GLY A 1 111 ? 7.651 -14.628 -5.222 1.00 91.31 111 GLY A CA 1
ATOM 930 C C . GLY A 1 111 ? 8.724 -15.717 -5.167 1.00 91.31 111 GLY A C 1
ATOM 931 O O . GLY A 1 111 ? 9.832 -15.491 -5.646 1.00 91.31 111 GLY A O 1
ATOM 932 N N . ILE A 1 112 ? 8.404 -16.888 -4.611 1.00 93.31 112 ILE A N 1
ATOM 933 C CA . ILE A 1 112 ? 9.359 -17.986 -4.401 1.00 93.31 112 ILE A CA 1
ATOM 934 C C . ILE A 1 112 ? 9.753 -18.632 -5.731 1.00 93.31 112 ILE A C 1
ATOM 936 O O . ILE A 1 112 ? 10.937 -18.828 -5.985 1.00 93.31 112 ILE A O 1
ATOM 940 N N . THR A 1 113 ? 8.788 -18.926 -6.606 1.00 92.88 113 THR A N 1
ATOM 941 C CA . THR A 1 113 ? 9.083 -19.547 -7.911 1.00 92.88 113 THR A CA 1
ATOM 942 C C . THR A 1 113 ? 9.920 -18.635 -8.806 1.00 92.88 113 THR A C 1
ATOM 944 O O . THR A 1 113 ? 10.819 -19.125 -9.487 1.00 92.88 113 THR A O 1
ATOM 947 N N . GLN A 1 114 ? 9.690 -17.317 -8.746 1.00 89.69 114 GLN A N 1
ATOM 948 C CA . GLN A 1 114 ? 10.533 -16.336 -9.428 1.00 89.69 114 GLN A CA 1
ATOM 949 C C . GLN A 1 114 ? 11.937 -16.252 -8.802 1.00 89.69 114 GLN A C 1
ATOM 951 O O . GLN A 1 114 ? 12.922 -16.171 -9.527 1.00 89.69 114 GLN A O 1
ATOM 956 N N . LEU A 1 115 ? 12.052 -16.290 -7.468 1.00 89.75 115 LEU A N 1
ATOM 957 C CA . LEU A 1 115 ? 13.346 -16.242 -6.773 1.00 89.75 115 LEU A CA 1
ATOM 958 C C . LEU A 1 115 ? 14.229 -17.459 -7.089 1.00 89.75 115 LEU A C 1
ATOM 960 O O . LEU A 1 115 ? 15.441 -17.319 -7.204 1.00 89.75 115 LEU A O 1
ATOM 964 N N . LEU A 1 116 ? 13.620 -18.635 -7.248 1.00 94.06 116 LEU A N 1
ATOM 965 C CA . LEU A 1 116 ? 14.309 -19.879 -7.600 1.00 94.06 116 LEU A CA 1
ATOM 966 C C . LEU A 1 116 ? 14.626 -20.006 -9.102 1.00 94.06 116 LEU A C 1
ATOM 968 O O . LEU A 1 116 ? 15.183 -21.019 -9.512 1.00 94.06 116 LEU A O 1
ATOM 972 N N . GLY A 1 117 ? 14.251 -19.024 -9.931 1.00 90.00 117 GLY A N 1
ATOM 973 C CA . GLY A 1 117 ? 14.476 -19.063 -11.381 1.00 90.00 117 GLY A CA 1
ATOM 974 C C . GLY A 1 117 ? 13.631 -20.104 -12.125 1.00 90.00 117 GLY A C 1
ATOM 975 O O . GLY A 1 117 ? 13.929 -20.430 -13.269 1.00 90.00 117 GLY A O 1
ATOM 976 N N . LEU A 1 118 ? 12.573 -20.633 -11.497 1.00 87.81 118 LEU A N 1
ATOM 977 C CA . LEU A 1 118 ? 11.723 -21.675 -12.090 1.00 87.81 118 LEU A CA 1
ATOM 978 C C . LEU A 1 118 ? 10.820 -21.131 -13.200 1.00 87.81 118 LEU A C 1
ATOM 980 O O . LEU A 1 118 ? 10.382 -21.879 -14.070 1.00 87.81 118 LEU A O 1
ATOM 984 N N . ARG A 1 119 ? 10.500 -19.836 -13.141 1.00 88.56 119 ARG A N 1
ATOM 985 C CA . ARG A 1 119 ? 9.759 -19.115 -14.174 1.00 88.56 119 ARG A CA 1
ATOM 986 C C . ARG A 1 119 ? 9.950 -17.615 -14.028 1.00 88.56 119 ARG A C 1
ATOM 988 O O . ARG A 1 119 ? 10.131 -17.107 -12.919 1.00 88.56 119 ARG A O 1
ATOM 995 N N . GLU A 1 120 ? 9.752 -16.904 -15.128 1.00 86.44 120 GLU A N 1
ATOM 996 C CA . GLU A 1 120 ? 9.506 -15.472 -15.067 1.00 86.44 120 GLU A CA 1
ATOM 997 C C . GLU A 1 120 ? 8.082 -15.183 -14.580 1.00 86.44 120 GLU A C 1
ATOM 999 O O . GLU A 1 120 ? 7.135 -15.955 -14.773 1.00 86.44 120 GLU A O 1
ATOM 1004 N N . SER A 1 121 ? 7.934 -14.049 -13.905 1.00 90.00 121 SER A N 1
ATOM 1005 C CA . SER A 1 121 ? 6.622 -13.506 -13.561 1.00 90.00 121 SER A CA 1
ATOM 1006 C C . SER A 1 121 ? 6.310 -12.323 -14.479 1.00 90.00 121 SER A C 1
ATOM 1008 O O . SER A 1 121 ? 7.213 -11.688 -15.030 1.00 90.00 121 SER A O 1
ATOM 1010 N N . PHE A 1 122 ? 5.032 -12.021 -14.650 1.00 94.44 122 PHE A N 1
ATOM 1011 C CA . PHE A 1 122 ? 4.538 -10.929 -15.484 1.00 94.44 122 PHE A CA 1
ATOM 1012 C C . PHE A 1 122 ? 3.683 -9.982 -14.638 1.00 94.44 122 PHE A C 1
ATOM 1014 O O . PHE A 1 122 ? 3.220 -10.336 -13.548 1.00 94.44 122 PHE A O 1
ATOM 1021 N N . ASN A 1 123 ? 3.547 -8.734 -15.079 1.00 96.56 123 ASN A N 1
ATOM 1022 C CA . ASN A 1 123 ? 3.070 -7.650 -14.218 1.00 96.56 123 ASN A CA 1
ATOM 1023 C C . ASN A 1 123 ? 1.613 -7.825 -13.778 1.00 96.56 123 ASN A C 1
ATOM 1025 O O . ASN A 1 123 ? 1.278 -7.487 -12.643 1.00 96.56 123 ASN A O 1
ATOM 1029 N N . GLU A 1 124 ? 0.783 -8.437 -14.612 1.00 97.12 124 GLU A N 1
ATOM 1030 C CA . GLU A 1 124 ? -0.621 -8.719 -14.340 1.00 97.12 124 GLU A CA 1
ATOM 1031 C C . GLU A 1 124 ? -0.756 -9.720 -13.184 1.00 97.12 124 GLU A C 1
ATOM 1033 O O . GLU A 1 124 ? -1.492 -9.470 -12.230 1.00 97.12 124 GLU A O 1
ATOM 1038 N N . LEU A 1 125 ? 0.023 -10.809 -13.192 1.00 96.06 125 LEU A N 1
ATOM 1039 C CA . LEU A 1 125 ? 0.042 -11.781 -12.094 1.00 96.06 125 LEU A CA 1
ATOM 1040 C C . LEU A 1 125 ? 0.558 -11.156 -10.792 1.00 96.06 125 LEU A C 1
ATOM 1042 O O . LEU A 1 125 ? -0.031 -11.353 -9.723 1.00 96.06 125 LEU A O 1
ATOM 1046 N N . ARG A 1 126 ? 1.635 -10.363 -10.876 1.00 97.38 126 ARG A N 1
ATOM 1047 C CA . ARG A 1 126 ? 2.180 -9.619 -9.728 1.00 97.38 126 ARG A CA 1
ATOM 1048 C C . ARG A 1 126 ? 1.133 -8.687 -9.126 1.00 97.38 126 ARG A C 1
ATOM 1050 O O . ARG A 1 126 ? 0.993 -8.640 -7.905 1.00 97.38 126 ARG A O 1
ATOM 1057 N N . PHE A 1 127 ? 0.404 -7.967 -9.974 1.00 98.50 127 PHE A N 1
ATOM 1058 C CA . PHE A 1 127 ? -0.665 -7.070 -9.559 1.00 98.50 127 PHE A CA 1
ATOM 1059 C C . PHE A 1 127 ? -1.815 -7.832 -8.897 1.00 98.50 127 PHE A C 1
ATOM 1061 O O . PHE A 1 127 ? -2.178 -7.489 -7.778 1.00 98.50 127 PHE A O 1
ATOM 1068 N N . VAL A 1 128 ? -2.353 -8.880 -9.531 1.00 98.44 128 VAL A N 1
ATOM 1069 C CA . VAL A 1 128 ? -3.510 -9.632 -9.011 1.00 98.44 128 VAL A CA 1
ATOM 1070 C C . VAL A 1 128 ? -3.197 -10.289 -7.666 1.00 98.44 128 VAL A C 1
ATOM 1072 O O . VAL A 1 128 ? -3.949 -10.131 -6.705 1.00 98.44 128 VAL A O 1
ATOM 1075 N N . THR A 1 129 ? -2.063 -10.983 -7.560 1.00 97.94 129 THR A N 1
ATOM 1076 C CA . THR A 1 129 ? -1.649 -11.625 -6.301 1.00 97.94 129 THR A CA 1
ATOM 1077 C C . THR A 1 129 ? -1.355 -10.600 -5.204 1.00 97.94 129 THR A C 1
ATOM 1079 O O . THR A 1 129 ? -1.753 -10.800 -4.056 1.00 97.94 129 THR A O 1
ATOM 1082 N N . GLY A 1 130 ? -0.737 -9.467 -5.559 1.00 98.38 130 GLY A N 1
ATOM 1083 C CA . GLY A 1 130 ? -0.549 -8.339 -4.652 1.00 98.38 130 GLY A CA 1
ATOM 1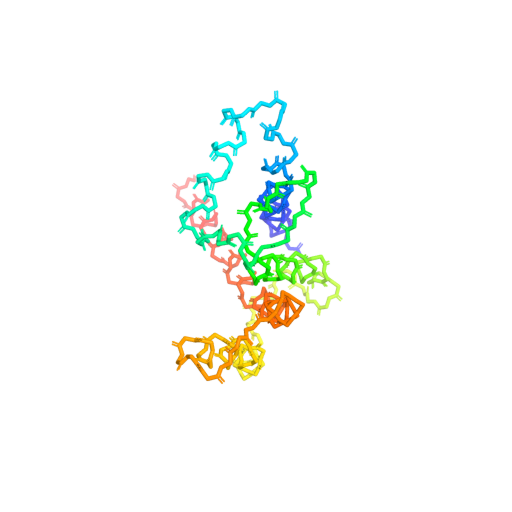084 C C . GLY A 1 130 ? -1.878 -7.748 -4.180 1.00 98.38 130 GLY A C 1
ATOM 1085 O O . GLY A 1 130 ? -2.059 -7.535 -2.984 1.00 98.38 130 GLY A O 1
ATOM 1086 N N . PHE A 1 131 ? -2.828 -7.541 -5.093 1.00 98.81 131 PHE A N 1
ATOM 1087 C CA . PHE A 1 131 ? -4.156 -7.000 -4.807 1.00 98.81 131 PHE A CA 1
ATOM 1088 C C . PHE A 1 131 ? -4.920 -7.870 -3.818 1.00 98.81 131 PHE A C 1
ATOM 1090 O O . PHE A 1 131 ? -5.422 -7.351 -2.824 1.00 98.81 131 PHE A O 1
ATOM 1097 N N . ILE A 1 132 ? -4.955 -9.187 -4.037 1.00 98.69 132 ILE A N 1
ATOM 1098 C CA . ILE A 1 132 ? -5.605 -10.135 -3.123 1.00 98.69 132 ILE A CA 1
ATOM 1099 C C . ILE A 1 132 ? -4.978 -10.041 -1.725 1.00 98.69 132 ILE A C 1
ATOM 1101 O O . ILE A 1 132 ? -5.694 -9.885 -0.733 1.00 98.69 132 ILE A O 1
ATOM 1105 N N . GLY A 1 133 ? -3.644 -10.072 -1.648 1.00 98.44 133 GLY A N 1
ATOM 1106 C CA . GLY A 1 133 ? -2.917 -9.971 -0.383 1.00 98.44 133 GLY A CA 1
ATOM 1107 C C . GLY A 1 133 ? -3.175 -8.651 0.352 1.00 98.44 133 GLY A C 1
ATOM 1108 O O . GLY A 1 133 ? -3.454 -8.659 1.549 1.00 98.44 133 GLY A O 1
ATOM 1109 N N . GLY A 1 134 ? -3.133 -7.520 -0.356 1.00 98.56 134 GLY A N 1
ATOM 1110 C CA . GLY A 1 134 ? -3.393 -6.195 0.211 1.00 98.56 134 GLY A CA 1
ATOM 1111 C C . GLY A 1 134 ? -4.844 -5.998 0.651 1.00 98.56 134 GLY A C 1
ATOM 1112 O O . GLY A 1 134 ? -5.093 -5.504 1.753 1.00 98.56 134 GLY A O 1
ATOM 1113 N N . PHE A 1 135 ? -5.797 -6.443 -0.173 1.00 98.75 135 PHE A N 1
ATOM 1114 C CA . PHE A 1 135 ? -7.227 -6.373 0.121 1.00 98.75 135 PHE A CA 1
ATOM 1115 C C . PHE A 1 135 ? -7.586 -7.176 1.364 1.00 98.75 135 PHE A C 1
ATOM 1117 O O . PHE A 1 135 ? -8.272 -6.664 2.238 1.00 98.75 135 PHE A O 1
ATOM 1124 N N . VAL A 1 136 ? -7.097 -8.410 1.491 1.00 98.56 136 VAL A N 1
ATOM 1125 C CA . VAL A 1 136 ? -7.356 -9.221 2.688 1.00 98.56 136 VAL A CA 1
ATOM 1126 C C . VAL A 1 136 ? -6.561 -8.697 3.883 1.00 98.56 136 VAL A C 1
ATOM 1128 O O . VAL A 1 136 ? -7.109 -8.580 4.978 1.00 98.56 136 VAL A O 1
ATOM 1131 N N . GLY A 1 137 ? -5.296 -8.316 3.685 1.00 98.44 137 GL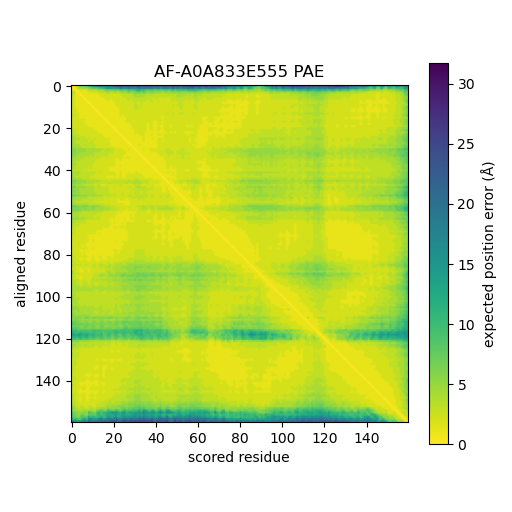Y A N 1
ATOM 1132 C CA . GLY A 1 137 ? -4.403 -7.836 4.740 1.00 98.44 137 GLY A CA 1
ATOM 1133 C C . GLY A 1 137 ? -4.933 -6.615 5.494 1.00 98.44 137 GLY A C 1
ATOM 1134 O O . GLY A 1 137 ? -4.803 -6.543 6.720 1.00 98.44 137 GLY A O 1
ATOM 1135 N N . ILE A 1 138 ? -5.612 -5.689 4.811 1.00 98.50 138 ILE A N 1
ATOM 1136 C CA . ILE A 1 138 ? -6.153 -4.487 5.460 1.00 98.50 138 ILE A CA 1
ATOM 1137 C C . ILE A 1 138 ? -7.227 -4.802 6.513 1.00 98.50 138 ILE A C 1
ATOM 1139 O O . ILE A 1 138 ? -7.326 -4.085 7.508 1.00 98.50 138 ILE A O 1
ATOM 1143 N N . PHE A 1 139 ? -7.951 -5.923 6.390 1.00 98.12 139 PHE A N 1
ATOM 1144 C CA . PHE A 1 139 ? -8.926 -6.369 7.394 1.00 98.12 139 PHE A CA 1
ATOM 1145 C C . PHE A 1 139 ? -8.290 -6.846 8.704 1.00 98.12 139 PHE A C 1
ATOM 1147 O O . PHE A 1 139 ? -8.999 -7.021 9.697 1.00 98.12 139 PHE A O 1
ATOM 1154 N N . TYR A 1 140 ? -6.971 -7.036 8.719 1.00 98.12 140 TYR A N 1
ATOM 1155 C CA . TYR A 1 140 ? -6.185 -7.348 9.910 1.00 98.12 140 TYR A CA 1
ATOM 1156 C C . TYR A 1 140 ? -5.478 -6.096 10.425 1.00 98.12 140 TYR A C 1
ATOM 1158 O O . TYR A 1 140 ? -5.533 -5.809 11.618 1.00 98.12 140 TYR A O 1
ATOM 1166 N N . ILE A 1 141 ? -4.862 -5.323 9.528 1.00 97.94 141 ILE A N 1
ATOM 1167 C CA . ILE A 1 141 ? -4.075 -4.138 9.888 1.00 97.94 141 ILE A CA 1
ATOM 1168 C C . ILE A 1 141 ? -4.973 -3.020 10.431 1.00 97.94 141 ILE A C 1
ATOM 1170 O O . ILE A 1 141 ? -4.704 -2.482 11.504 1.00 97.94 141 ILE A O 1
ATOM 1174 N N . LEU A 1 142 ? -6.061 -2.685 9.732 1.00 98.12 142 LEU A N 1
ATOM 1175 C CA . LEU A 1 142 ? -6.917 -1.552 10.082 1.00 98.12 142 LEU A CA 1
ATOM 1176 C C . LEU A 1 142 ? -7.540 -1.655 11.489 1.00 98.12 142 LEU A C 1
ATOM 1178 O O . LEU A 1 142 ? -7.365 -0.711 12.259 1.00 98.12 142 LEU A O 1
ATOM 1182 N N . PRO A 1 143 ? -8.217 -2.753 11.896 1.00 97.44 143 PRO A N 1
ATOM 1183 C CA . PRO A 1 143 ? -8.780 -2.843 13.247 1.00 97.44 143 PRO A CA 1
ATOM 1184 C C . PRO A 1 143 ? -7.714 -2.773 14.345 1.00 97.44 143 PRO A C 1
ATOM 1186 O O . PRO A 1 143 ? -7.975 -2.205 15.405 1.00 97.44 143 PRO A O 1
ATOM 1189 N N . LEU A 1 144 ? -6.516 -3.313 14.103 1.00 97.44 144 LEU A N 1
ATOM 1190 C CA . LEU A 1 144 ? -5.414 -3.238 15.061 1.00 97.44 144 LEU A CA 1
ATOM 1191 C C . LEU A 1 144 ? -4.879 -1.808 15.186 1.00 97.44 144 LEU A C 1
ATOM 1193 O O . LEU A 1 144 ? -4.714 -1.327 16.303 1.00 97.44 144 LEU A O 1
ATOM 1197 N N . LEU A 1 145 ? -4.686 -1.098 14.070 1.00 97.19 145 LEU A N 1
ATOM 1198 C CA . LEU A 1 145 ? -4.267 0.307 14.086 1.00 97.19 145 LEU A CA 1
ATOM 1199 C C . LEU A 1 145 ? -5.303 1.209 14.767 1.00 97.19 145 LEU A C 1
ATOM 1201 O O . LEU A 1 145 ? -4.937 2.027 15.610 1.00 97.19 145 LEU A O 1
ATOM 1205 N N . LEU A 1 146 ? -6.592 1.032 14.454 1.00 97.44 146 LEU A N 1
ATOM 1206 C CA . LEU A 1 146 ? -7.673 1.787 15.092 1.00 97.44 146 LEU A CA 1
ATOM 1207 C C . LEU A 1 146 ? -7.712 1.540 16.606 1.00 97.44 146 LEU A C 1
ATOM 1209 O O . LEU A 1 146 ? -7.853 2.494 17.371 1.00 97.44 146 LEU A O 1
ATOM 1213 N N . LYS A 1 147 ? -7.540 0.284 17.045 1.00 96.56 147 LYS A N 1
ATOM 1214 C CA . LYS A 1 147 ? -7.452 -0.068 18.469 1.00 96.56 147 LYS A CA 1
ATOM 1215 C C . LYS A 1 147 ? -6.264 0.625 19.131 1.00 96.56 147 LYS A C 1
ATOM 1217 O O . LYS A 1 147 ? -6.449 1.315 20.128 1.00 96.56 147 LYS A O 1
ATOM 1222 N N . SER A 1 148 ? -5.067 0.480 18.567 1.00 96.56 148 SER A N 1
ATOM 1223 C CA . SER A 1 148 ? -3.836 1.034 19.139 1.00 96.56 148 SER A CA 1
ATOM 1224 C C . SER A 1 148 ? -3.893 2.556 19.267 1.00 96.56 148 SER A C 1
ATOM 1226 O O . SER A 1 148 ? -3.607 3.091 20.334 1.00 96.56 148 SER A O 1
ATOM 1228 N N . LEU A 1 149 ? -4.329 3.267 18.222 1.00 95.88 149 LEU A N 1
ATOM 1229 C CA . LEU A 1 149 ? -4.437 4.729 18.255 1.00 95.88 149 LEU A CA 1
ATOM 1230 C C . LEU A 1 149 ? -5.516 5.214 19.227 1.00 95.88 149 LEU A C 1
ATOM 1232 O O . LEU A 1 149 ? -5.314 6.214 19.916 1.00 95.88 149 LEU A O 1
ATOM 1236 N N . ARG A 1 150 ? -6.642 4.500 19.330 1.00 94.62 150 ARG A N 1
ATOM 1237 C CA . ARG A 1 150 ? -7.681 4.813 20.317 1.00 94.62 150 ARG A CA 1
ATOM 1238 C C . ARG A 1 150 ? -7.150 4.693 21.743 1.00 94.62 150 ARG A C 1
ATOM 1240 O O . ARG A 1 150 ? -7.371 5.606 22.535 1.00 94.62 150 ARG A O 1
ATOM 1247 N N . GLU A 1 151 ? -6.463 3.597 22.065 1.00 93.38 151 GLU A N 1
ATOM 1248 C CA . GLU A 1 151 ? -5.902 3.390 23.405 1.00 93.38 151 GLU A CA 1
ATOM 1249 C C . GLU A 1 151 ? -4.812 4.423 23.727 1.00 93.38 151 GLU A C 1
ATOM 1251 O O . GLU A 1 151 ? -4.806 4.965 24.829 1.00 93.38 151 GLU A O 1
ATOM 1256 N N . LEU A 1 152 ? -3.966 4.796 22.758 1.00 92.88 152 LEU A N 1
ATOM 1257 C CA . LEU A 1 152 ? -2.972 5.866 22.927 1.00 92.88 152 LEU A CA 1
ATOM 1258 C C . LEU A 1 152 ? -3.619 7.225 23.236 1.00 92.88 152 LEU A C 1
ATOM 1260 O O . LEU A 1 152 ? -3.186 7.931 24.147 1.00 92.88 152 LEU A O 1
ATOM 1264 N N . ILE A 1 153 ? -4.678 7.592 22.507 1.00 91.38 153 ILE A N 1
ATOM 1265 C CA . ILE A 1 153 ? -5.414 8.842 22.749 1.00 91.38 153 ILE A CA 1
ATOM 1266 C C . ILE A 1 153 ? -6.096 8.809 24.120 1.00 91.38 153 ILE A C 1
ATOM 1268 O O . ILE A 1 153 ? -6.071 9.807 24.841 1.00 91.38 153 ILE A O 1
ATOM 1272 N N . LYS A 1 154 ? -6.690 7.669 24.495 1.00 89.31 154 LYS A N 1
ATOM 1273 C CA . LYS A 1 154 ? -7.351 7.493 25.792 1.00 89.31 154 LYS A CA 1
ATOM 1274 C C . LYS A 1 154 ? -6.356 7.613 26.947 1.00 89.31 154 LYS A C 1
ATOM 1276 O O . LYS A 1 154 ? -6.616 8.370 27.877 1.00 89.31 154 LYS A O 1
ATOM 1281 N N . TYR A 1 155 ? -5.217 6.931 26.854 1.00 89.25 155 TYR A N 1
ATOM 1282 C CA . TYR A 1 155 ? -4.141 6.997 27.842 1.00 89.25 155 TYR A CA 1
ATOM 1283 C C . TYR A 1 155 ? -3.615 8.426 28.024 1.00 89.25 155 TYR A C 1
ATOM 1285 O O . TYR A 1 155 ? -3.437 8.896 29.145 1.00 89.25 155 TYR A O 1
ATOM 1293 N N . ARG A 1 156 ? -3.442 9.171 26.924 1.00 84.00 156 ARG A N 1
ATOM 1294 C CA . ARG A 1 156 ? -3.036 10.580 27.000 1.00 84.00 156 ARG A CA 1
ATOM 1295 C C . ARG A 1 156 ? -4.087 11.447 27.694 1.00 84.00 156 ARG A C 1
ATOM 1297 O O . ARG A 1 156 ? -3.715 12.331 28.448 1.00 84.00 156 ARG A O 1
ATOM 1304 N N . SER A 1 157 ? -5.378 11.189 27.478 1.00 83.19 157 SER A N 1
ATOM 1305 C CA . SER A 1 157 ? -6.456 11.946 28.132 1.00 83.19 157 SER A CA 1
ATOM 1306 C C . SER A 1 157 ? -6.654 11.643 29.619 1.00 83.19 157 SER A C 1
ATOM 1308 O O . SER A 1 157 ? -7.418 12.350 30.253 1.00 83.19 157 SER A O 1
ATOM 1310 N N . THR A 1 158 ? -6.023 10.599 30.168 1.00 80.44 158 THR A N 1
ATOM 1311 C CA . THR A 1 158 ? -6.063 10.296 31.613 1.00 80.44 158 THR A CA 1
ATOM 1312 C C . THR A 1 158 ? -4.874 10.868 32.388 1.00 80.44 158 THR A C 1
ATOM 1314 O O . THR A 1 158 ? -4.867 10.797 33.611 1.00 80.44 158 THR A O 1
ATOM 1317 N N . LEU A 1 159 ? -3.853 11.383 31.693 1.00 73.31 159 LEU A N 1
ATOM 1318 C CA . LEU A 1 159 ? -2.657 11.992 32.294 1.00 73.31 159 LEU A CA 1
ATOM 1319 C C . LEU A 1 159 ? -2.775 13.514 32.492 1.00 73.31 159 LEU A C 1
ATOM 1321 O O . LEU A 1 159 ? -1.897 14.104 33.118 1.00 73.31 159 LEU A O 1
ATOM 1325 N N . TYR A 1 160 ? -3.826 14.131 31.952 1.00 55.69 160 TYR A N 1
ATOM 1326 C CA . TYR A 1 160 ? -4.168 15.550 32.079 1.00 55.69 160 TYR A CA 1
ATOM 1327 C C . TYR A 1 160 ? -5.597 15.669 32.600 1.00 55.69 160 TYR A C 1
ATOM 1329 O O . TYR A 1 160 ? -5.884 16.683 33.268 1.00 55.69 160 TYR A O 1
#